Protein AF-A0A949BAJ9-F1 (afdb_monomer_lite)

pLDDT: mean 77.71, std 15.81, range [36.16, 96.88]

Radius of gyration: 22.2 Å; chains: 1; bounding box: 59×41×67 Å

Secondary structure (DSSP, 8-state):
-HHHHHHHHHHHHHHHHHHHHHHHHHHHHHHHHHHHHHHHHHHHHHHHHHHHTT-EEEE-TTS-EEEEE------SSS-----EEEEEEEETTEEEEEETTTTEEEEES-SSSEEEEEEEEE-TTS--PEEEEEEEEETTEEEEEEEEE-PPPS---

Structure (mmCIF, N/CA/C/O backbone):
data_AF-A0A949BAJ9-F1
#
_entry.id   AF-A0A949BAJ9-F1
#
loop_
_atom_site.group_PDB
_atom_site.id
_atom_site.type_symbol
_atom_site.label_atom_id
_atom_site.label_alt_id
_atom_site.label_comp_id
_atom_site.label_asym_id
_atom_site.label_entity_id
_atom_site.label_seq_id
_atom_site.pdbx_PDB_ins_code
_atom_site.Cartn_x
_atom_site.Cartn_y
_atom_site.Cartn_z
_atom_site.occupancy
_atom_site.B_iso_or_equiv
_atom_site.auth_seq_id
_atom_site.auth_comp_id
_atom_site.auth_asym_id
_atom_site.auth_atom_id
_atom_site.pdbx_PDB_model_num
ATOM 1 N N . SER A 1 1 ? -29.845 4.192 49.035 1.00 62.41 1 SER A N 1
ATOM 2 C CA . SER A 1 1 ? -28.376 4.010 49.034 1.00 62.41 1 SER A CA 1
ATOM 3 C C . SER A 1 1 ? -27.915 2.995 47.987 1.00 62.41 1 SER A C 1
ATOM 5 O O . SER A 1 1 ? -27.027 3.336 47.223 1.00 62.41 1 SER A O 1
ATOM 7 N N . VAL A 1 2 ? -28.531 1.809 47.868 1.00 76.94 2 VAL A N 1
ATOM 8 C CA . VAL A 1 2 ? -28.124 0.767 46.890 1.00 76.94 2 VAL A CA 1
ATOM 9 C C . VAL A 1 2 ? -28.299 1.191 45.422 1.00 76.94 2 VAL A C 1
ATOM 11 O O . VAL A 1 2 ? -27.375 1.038 44.637 1.00 76.94 2 VAL A O 1
ATOM 14 N N . LEU A 1 3 ? -29.431 1.810 45.064 1.00 76.56 3 LEU A N 1
ATOM 15 C CA . LEU A 1 3 ? -29.709 2.248 43.685 1.00 76.56 3 LEU A CA 1
ATOM 16 C C . LEU A 1 3 ? -28.669 3.252 43.151 1.00 76.56 3 LEU A C 1
ATOM 18 O O . LEU A 1 3 ? -28.207 3.132 42.022 1.00 76.56 3 LEU A O 1
ATOM 22 N N . LEU A 1 4 ? -28.271 4.219 43.982 1.00 76.06 4 LEU A N 1
ATOM 23 C CA . LEU A 1 4 ? -27.263 5.219 43.623 1.00 76.06 4 LEU A CA 1
ATOM 24 C C . LEU A 1 4 ? -25.892 4.568 43.392 1.00 76.06 4 LEU A C 1
ATOM 26 O O . LEU A 1 4 ? -25.211 4.903 42.429 1.00 76.06 4 LEU A O 1
ATOM 30 N N . LEU A 1 5 ? -25.519 3.600 44.233 1.00 79.81 5 LEU A N 1
ATOM 31 C CA . LEU A 1 5 ? -24.270 2.853 44.088 1.00 79.81 5 LEU A CA 1
ATOM 32 C C . LEU A 1 5 ? -24.259 2.015 42.799 1.00 79.81 5 LEU A C 1
ATOM 34 O O . LEU A 1 5 ? -23.249 1.986 42.103 1.00 79.81 5 LEU A O 1
ATOM 38 N N . SER A 1 6 ? -25.387 1.394 42.441 1.00 77.19 6 SER A N 1
ATOM 39 C CA . SER A 1 6 ? -25.537 0.654 41.182 1.00 77.19 6 SER A CA 1
ATOM 40 C C . SER A 1 6 ? -25.422 1.555 39.949 1.00 77.19 6 SER A C 1
ATOM 42 O O . SER A 1 6 ? -24.787 1.165 38.973 1.00 77.19 6 SER A O 1
ATOM 44 N N . ILE A 1 7 ? -25.983 2.769 39.994 1.00 81.19 7 ILE A N 1
ATOM 45 C CA . ILE A 1 7 ? -25.874 3.750 38.900 1.00 81.19 7 ILE A CA 1
ATOM 46 C C . ILE A 1 7 ? -24.429 4.235 38.746 1.00 81.19 7 ILE A C 1
ATOM 48 O O . ILE A 1 7 ? -23.919 4.297 37.630 1.00 81.19 7 ILE A O 1
ATOM 52 N N . ILE A 1 8 ? -23.751 4.537 39.858 1.00 80.56 8 ILE A N 1
ATOM 53 C CA . ILE A 1 8 ? -22.341 4.946 39.846 1.00 80.56 8 ILE A CA 1
ATOM 54 C C . ILE A 1 8 ? -21.468 3.819 39.287 1.00 80.56 8 ILE A C 1
ATOM 56 O O . ILE A 1 8 ? -20.629 4.069 38.426 1.00 80.56 8 ILE A O 1
ATOM 60 N N . PHE A 1 9 ? -21.692 2.579 39.724 1.00 83.81 9 PHE A N 1
ATOM 61 C CA . PHE A 1 9 ? -20.957 1.424 39.216 1.00 83.81 9 PHE A CA 1
ATOM 62 C C . PHE A 1 9 ? -21.150 1.255 37.705 1.00 83.81 9 PHE A C 1
ATOM 64 O O . PHE A 1 9 ? -20.170 1.147 36.973 1.00 83.81 9 PHE A O 1
ATOM 71 N N . LEU A 1 10 ? -22.394 1.332 37.221 1.00 82.56 10 LEU A N 1
ATOM 72 C CA . LEU A 1 10 ? -22.692 1.239 35.794 1.00 82.56 10 LEU A CA 1
ATOM 73 C C . LEU A 1 10 ? -22.021 2.361 34.987 1.00 82.56 10 LEU A C 1
ATOM 75 O O . LEU A 1 10 ? -21.456 2.095 33.928 1.00 82.56 10 LEU A O 1
ATOM 79 N N . ALA A 1 11 ? -22.040 3.597 35.493 1.00 74.50 11 ALA A N 1
ATOM 80 C CA . ALA A 1 11 ? -21.407 4.740 34.839 1.00 74.50 11 ALA A CA 1
ATOM 81 C C . ALA A 1 11 ? -19.879 4.587 34.751 1.00 74.50 11 ALA A C 1
ATOM 83 O O . ALA A 1 11 ? -19.296 4.824 33.693 1.00 74.50 11 ALA A O 1
ATOM 84 N N . VAL A 1 12 ? -19.227 4.137 35.829 1.00 82.19 12 VAL A N 1
ATOM 85 C CA . VAL A 1 12 ? -17.775 3.899 35.853 1.00 82.19 12 VAL A CA 1
ATOM 86 C C . VAL A 1 12 ? -17.393 2.743 34.925 1.00 82.19 12 VAL A C 1
ATOM 88 O O . VAL A 1 12 ? -16.424 2.858 34.177 1.00 82.19 12 VAL A O 1
ATOM 91 N N . SER A 1 13 ? -18.168 1.655 34.907 1.00 76.44 13 SER A N 1
ATOM 92 C CA . SER A 1 13 ? -17.937 0.535 33.988 1.00 76.44 13 SER A CA 1
ATOM 93 C C . SER A 1 13 ? -18.122 0.938 32.523 1.00 76.44 13 SER A C 1
ATOM 95 O O . SER A 1 13 ? -17.299 0.573 31.685 1.00 76.44 13 SER A O 1
ATOM 97 N N . ALA A 1 14 ? -19.156 1.723 32.207 1.00 77.38 14 ALA A N 1
ATOM 98 C CA . ALA A 1 14 ? -19.384 2.227 30.854 1.00 77.38 14 ALA A CA 1
ATOM 99 C C . ALA A 1 14 ? -18.241 3.143 30.392 1.00 77.38 14 ALA A C 1
ATOM 101 O O . ALA A 1 14 ? -17.748 2.991 29.273 1.00 77.38 14 ALA A O 1
ATOM 102 N N . LEU A 1 15 ? -17.772 4.038 31.269 1.00 75.12 15 LEU A N 1
ATOM 103 C CA . LEU A 1 15 ? -16.635 4.907 30.980 1.00 75.12 15 LEU A CA 1
ATOM 104 C C . LEU A 1 15 ? -15.356 4.095 30.750 1.00 75.12 15 LEU A C 1
ATOM 106 O O . LEU A 1 15 ? -14.659 4.333 29.773 1.00 75.12 15 LEU A O 1
ATOM 110 N N . TYR A 1 16 ? -15.078 3.097 31.592 1.00 78.50 16 TYR A N 1
ATOM 111 C CA . TYR A 1 16 ? -13.908 2.230 31.443 1.00 78.50 16 TYR A CA 1
ATOM 112 C C . TYR A 1 16 ? -13.892 1.488 30.099 1.00 78.50 16 TYR A C 1
ATOM 114 O O . TYR A 1 16 ? -12.891 1.522 29.383 1.00 78.50 16 TYR A O 1
ATOM 122 N N . VAL A 1 17 ? -15.013 0.865 29.721 1.00 79.94 17 VAL A N 1
ATOM 123 C CA . VAL A 1 17 ? -15.141 0.159 28.436 1.00 79.94 17 VAL A CA 1
ATOM 124 C C . VAL A 1 17 ? -15.012 1.130 27.263 1.00 79.94 17 VAL A C 1
ATOM 126 O O . VAL A 1 17 ? -14.345 0.813 26.279 1.00 79.94 17 VAL A O 1
ATOM 129 N N . SER A 1 18 ? -15.612 2.319 27.359 1.00 68.31 18 SER A N 1
ATOM 130 C CA . SER A 1 18 ? -15.496 3.348 26.322 1.00 68.31 18 SER A CA 1
ATOM 131 C C . SER A 1 18 ? -14.055 3.829 26.157 1.00 68.31 18 SER A C 1
ATOM 133 O O . SER A 1 18 ? -13.583 3.948 25.029 1.00 68.31 18 SER A O 1
ATOM 135 N N . SER A 1 19 ? -13.338 4.059 27.258 1.00 65.56 19 SER A N 1
ATOM 136 C CA . SER A 1 19 ? -11.932 4.460 27.228 1.00 65.56 19 SER A CA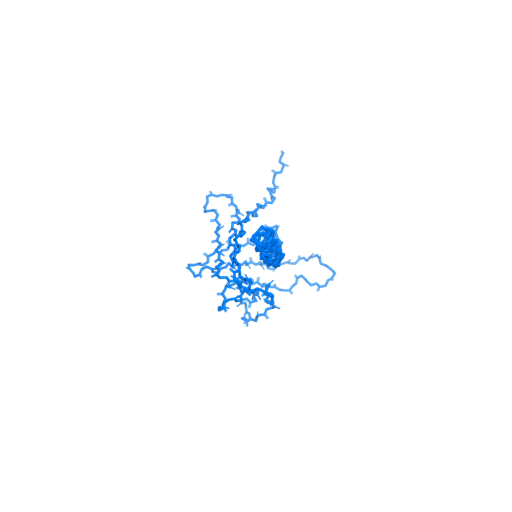 1
ATOM 137 C C . SER A 1 19 ? -11.062 3.382 26.595 1.00 65.56 19 SER A C 1
ATOM 139 O O . SER A 1 19 ? -10.248 3.695 25.736 1.00 65.56 19 SER A O 1
ATOM 141 N N . GLN A 1 20 ? -11.260 2.107 26.948 1.00 75.69 20 GLN A N 1
ATOM 142 C CA . GLN A 1 20 ? -10.528 1.018 26.298 1.00 75.69 20 GLN A CA 1
ATOM 143 C C . GLN A 1 20 ? -10.788 0.970 24.794 1.00 75.69 20 GLN A C 1
ATOM 145 O O . GLN A 1 20 ? -9.839 0.906 24.020 1.00 75.69 20 GLN A O 1
ATOM 150 N N . LYS A 1 21 ? -12.055 1.046 24.366 1.00 73.00 21 LYS A N 1
ATOM 151 C CA . LYS A 1 21 ? -12.405 1.078 22.938 1.00 73.00 21 LYS A CA 1
ATOM 152 C C . LYS A 1 21 ? -11.733 2.244 22.216 1.00 73.00 21 LYS A C 1
ATOM 154 O O . LYS A 1 21 ? -11.215 2.051 21.124 1.00 73.00 21 LYS A O 1
ATOM 159 N N . PHE A 1 22 ? -11.697 3.419 22.843 1.00 77.31 22 PHE A N 1
ATOM 160 C CA . PHE A 1 22 ? -11.000 4.584 22.306 1.00 77.31 22 PHE A CA 1
ATOM 161 C C . PHE A 1 22 ? -9.488 4.344 22.170 1.00 77.31 22 PHE A C 1
ATOM 163 O O . PHE A 1 22 ? -8.929 4.605 21.110 1.00 77.31 22 PHE A O 1
ATOM 170 N N . TYR A 1 23 ? -8.832 3.796 23.200 1.00 78.62 23 TYR A N 1
ATOM 171 C CA . TYR A 1 23 ? -7.402 3.477 23.142 1.00 78.62 23 TYR A CA 1
ATOM 172 C C . TYR A 1 23 ? -7.077 2.427 22.078 1.00 78.62 23 TYR A C 1
ATOM 174 O O . TYR A 1 23 ? -6.110 2.602 21.343 1.00 78.62 23 TYR A O 1
ATOM 182 N N . TYR A 1 24 ? -7.878 1.363 21.965 1.00 77.75 24 TYR A N 1
ATOM 183 C CA . TYR A 1 24 ? -7.686 0.343 20.933 1.00 77.75 24 TYR A CA 1
ATOM 184 C C . TYR A 1 24 ? -7.855 0.914 19.530 1.00 77.75 24 TYR A C 1
ATOM 186 O O . TYR A 1 24 ? -7.041 0.624 18.659 1.00 77.75 24 TYR A O 1
ATOM 194 N N . LYS A 1 25 ? -8.866 1.764 19.329 1.00 85.00 25 LYS A N 1
ATOM 195 C CA . LYS A 1 25 ? -9.065 2.464 18.065 1.00 85.00 25 LYS A CA 1
ATOM 196 C C . LYS A 1 25 ? -7.849 3.321 17.701 1.00 85.00 25 LYS A C 1
ATOM 198 O O . LYS A 1 25 ? -7.264 3.118 16.645 1.00 85.00 25 LYS A O 1
ATOM 203 N N . ALA A 1 26 ? -7.425 4.207 18.602 1.00 83.62 26 ALA A N 1
ATOM 204 C CA . ALA A 1 26 ? -6.290 5.097 18.358 1.00 83.62 26 ALA A CA 1
ATOM 205 C C . ALA A 1 26 ? -4.979 4.325 18.116 1.00 83.62 26 ALA A C 1
ATOM 207 O O . ALA A 1 26 ? -4.178 4.707 17.267 1.00 83.62 26 ALA A O 1
ATOM 208 N N . ALA A 1 27 ? -4.761 3.220 18.836 1.00 88.69 27 ALA A N 1
ATOM 209 C CA . ALA A 1 27 ? -3.599 2.361 18.629 1.00 88.69 27 ALA A CA 1
ATOM 210 C C . ALA A 1 27 ? -3.627 1.670 17.256 1.00 88.69 27 ALA A C 1
ATOM 212 O O . ALA A 1 27 ? -2.611 1.655 16.565 1.00 88.69 27 ALA A O 1
ATOM 213 N N . ASN A 1 28 ? -4.779 1.137 16.838 1.00 92.25 28 ASN A N 1
ATOM 214 C CA . ASN A 1 28 ? -4.930 0.508 15.526 1.00 92.25 28 ASN A CA 1
ATOM 215 C C . ASN A 1 28 ? -4.753 1.523 14.390 1.00 92.25 28 ASN A C 1
ATOM 217 O O . ASN A 1 28 ? -4.007 1.252 13.455 1.00 92.25 28 ASN A O 1
ATOM 221 N N . GLU A 1 29 ? -5.364 2.707 14.493 1.00 90.94 29 GLU A N 1
ATOM 222 C CA . GLU A 1 29 ? -5.170 3.800 13.530 1.00 90.94 29 GLU A CA 1
ATOM 223 C C . GLU A 1 29 ? -3.699 4.230 13.451 1.00 90.94 29 GLU A C 1
ATOM 225 O O . GLU A 1 29 ? -3.201 4.486 12.359 1.00 90.94 29 GLU A O 1
ATOM 230 N N . SER A 1 30 ? -2.973 4.241 14.576 1.00 91.06 30 SER A N 1
ATOM 231 C CA . SER A 1 30 ? -1.533 4.529 14.588 1.00 91.06 30 SER A CA 1
ATOM 232 C C . SER A 1 30 ? -0.713 3.473 13.843 1.00 91.06 30 SER A C 1
ATOM 234 O O . SER A 1 30 ? 0.220 3.840 13.136 1.00 91.06 30 SER A O 1
ATOM 236 N N . ILE A 1 31 ? -1.046 2.184 13.983 1.00 93.88 31 ILE A N 1
ATOM 237 C CA . ILE A 1 31 ? -0.378 1.096 13.244 1.00 93.88 31 ILE A CA 1
ATOM 238 C C . ILE A 1 31 ? -0.627 1.257 11.741 1.00 93.88 31 ILE A C 1
ATOM 240 O O . ILE A 1 31 ? 0.308 1.146 10.951 1.00 93.88 31 ILE A O 1
ATOM 244 N N . ILE A 1 32 ? -1.872 1.554 11.349 1.00 95.38 32 ILE A N 1
ATOM 245 C CA . ILE A 1 32 ? -2.216 1.791 9.942 1.00 95.38 32 ILE A CA 1
ATOM 246 C C . ILE A 1 32 ? -1.450 3.004 9.407 1.00 95.38 32 ILE A C 1
ATOM 248 O O . ILE A 1 32 ? -0.835 2.917 8.348 1.00 95.38 32 ILE A O 1
ATOM 252 N N . ALA A 1 33 ? -1.432 4.112 10.150 1.00 91.00 33 ALA A N 1
ATOM 253 C CA . ALA A 1 33 ? -0.735 5.326 9.747 1.00 91.00 33 ALA A CA 1
ATOM 254 C C . ALA A 1 33 ? 0.770 5.100 9.548 1.00 91.00 33 ALA A C 1
ATOM 256 O O . ALA A 1 33 ? 1.326 5.608 8.579 1.00 91.00 33 ALA A O 1
ATOM 257 N N . GLU A 1 34 ? 1.423 4.342 10.432 1.00 92.12 34 GLU A N 1
ATOM 258 C CA . GLU A 1 34 ? 2.855 4.042 10.337 1.00 92.12 34 GLU A CA 1
ATOM 259 C C . GLU A 1 34 ? 3.184 3.215 9.083 1.00 92.12 34 GLU A C 1
ATOM 261 O O . GLU A 1 34 ? 4.058 3.599 8.307 1.00 92.12 34 GLU A O 1
ATOM 266 N N . GLU A 1 35 ? 2.445 2.130 8.835 1.00 94.62 35 GLU A N 1
ATOM 267 C CA . GLU A 1 35 ? 2.686 1.240 7.689 1.00 94.62 35 GLU A CA 1
ATOM 268 C C . GLU A 1 35 ? 2.361 1.926 6.351 1.00 94.62 35 GLU A C 1
ATOM 270 O O . GLU A 1 35 ? 3.137 1.831 5.400 1.00 94.62 35 GLU A O 1
ATOM 275 N N . LEU A 1 36 ? 1.256 2.679 6.275 1.00 94.62 36 LEU A N 1
ATOM 276 C CA . LEU A 1 36 ? 0.918 3.446 5.072 1.00 94.62 36 LEU A CA 1
ATOM 277 C C . LEU A 1 36 ? 1.915 4.586 4.821 1.00 94.62 36 LEU A C 1
ATOM 279 O O . LEU A 1 36 ? 2.280 4.838 3.673 1.00 94.62 36 LEU A O 1
ATOM 283 N N . SER A 1 37 ? 2.389 5.262 5.875 1.00 88.81 37 SER A N 1
ATOM 284 C CA . SER A 1 37 ? 3.402 6.319 5.739 1.00 88.81 37 SER A CA 1
ATOM 285 C C . SER A 1 37 ? 4.727 5.761 5.231 1.00 88.81 37 SER A C 1
ATOM 287 O O . SER A 1 37 ? 5.341 6.374 4.361 1.00 88.81 37 SER A O 1
ATOM 289 N N . TYR A 1 38 ? 5.139 4.585 5.717 1.00 88.56 38 TYR A N 1
ATOM 290 C CA . TYR A 1 38 ? 6.316 3.888 5.202 1.00 88.56 38 TYR A CA 1
ATOM 291 C C . TYR A 1 38 ? 6.179 3.583 3.702 1.00 88.56 38 TYR A C 1
ATOM 293 O O . TYR A 1 38 ? 7.073 3.920 2.926 1.00 88.56 38 TYR A O 1
ATOM 301 N N . ALA A 1 39 ? 5.041 3.027 3.269 1.00 89.69 39 ALA A N 1
ATOM 302 C CA . ALA A 1 39 ? 4.797 2.736 1.857 1.00 89.69 39 ALA A CA 1
ATOM 303 C C . ALA A 1 39 ? 4.820 4.002 0.980 1.00 89.69 39 ALA A C 1
ATOM 305 O O . ALA A 1 39 ? 5.461 4.019 -0.072 1.00 89.69 39 ALA A O 1
ATOM 306 N N . ILE A 1 40 ? 4.178 5.087 1.427 1.00 89.31 40 ILE A N 1
ATOM 307 C CA . ILE A 1 40 ? 4.197 6.388 0.737 1.00 89.31 40 ILE A CA 1
ATOM 308 C C . ILE A 1 40 ? 5.623 6.941 0.645 1.00 89.31 40 ILE A C 1
ATOM 310 O O . ILE A 1 40 ? 6.037 7.424 -0.412 1.00 89.31 40 ILE A O 1
ATOM 314 N N . GLU A 1 41 ? 6.396 6.880 1.729 1.00 83.94 41 GLU A N 1
ATOM 315 C CA . GLU A 1 41 ? 7.785 7.338 1.741 1.00 83.94 41 GLU A CA 1
ATOM 316 C C . GLU A 1 41 ? 8.645 6.513 0.775 1.00 83.94 41 GLU A C 1
ATOM 318 O O . GLU A 1 41 ? 9.439 7.075 0.018 1.00 83.94 41 GLU A O 1
ATOM 323 N N . HIS A 1 42 ? 8.448 5.196 0.744 1.00 84.94 42 HIS A N 1
ATOM 324 C CA . HIS A 1 42 ? 9.145 4.303 -0.172 1.00 84.94 42 HIS A CA 1
ATOM 325 C C . HIS A 1 42 ? 8.837 4.641 -1.640 1.00 84.94 42 HIS A C 1
ATOM 327 O O . HIS A 1 42 ? 9.755 4.875 -2.431 1.00 84.94 42 HIS A O 1
ATOM 333 N N . ILE A 1 43 ? 7.553 4.740 -2.002 1.00 85.75 43 ILE A N 1
ATOM 334 C CA . ILE A 1 43 ? 7.121 5.082 -3.366 1.00 85.75 43 ILE A CA 1
ATOM 335 C C . ILE A 1 43 ? 7.638 6.468 -3.754 1.00 85.75 43 ILE A C 1
ATOM 337 O O . ILE A 1 43 ? 8.267 6.627 -4.798 1.00 85.75 43 ILE A O 1
ATOM 341 N N . SER A 1 44 ? 7.427 7.478 -2.906 1.00 78.31 44 SER A N 1
ATOM 342 C CA . SER A 1 44 ? 7.827 8.856 -3.206 1.00 78.31 44 SER A CA 1
ATOM 343 C C . SER A 1 44 ? 9.334 8.997 -3.414 1.00 78.31 44 SER A C 1
ATOM 345 O O . SER A 1 44 ? 9.747 9.682 -4.348 1.00 78.31 44 SER A O 1
ATOM 347 N N . LYS A 1 45 ? 10.173 8.319 -2.619 1.00 75.94 45 LYS A N 1
ATOM 348 C CA . LYS A 1 45 ? 11.630 8.299 -2.827 1.00 75.94 45 LYS A CA 1
ATOM 349 C C . LYS A 1 45 ? 12.010 7.672 -4.165 1.00 75.94 45 LYS A C 1
ATOM 351 O O . LYS A 1 45 ? 12.829 8.246 -4.882 1.00 75.94 45 LYS A O 1
ATOM 356 N N . THR A 1 46 ? 11.409 6.541 -4.522 1.00 76.88 46 THR A N 1
ATOM 357 C CA . THR A 1 46 ? 11.680 5.844 -5.791 1.00 76.88 46 THR A CA 1
ATOM 358 C C . THR A 1 46 ? 11.242 6.667 -6.997 1.00 76.88 46 THR A C 1
ATOM 360 O O . THR A 1 46 ? 11.971 6.774 -7.983 1.00 76.88 46 THR A O 1
ATOM 363 N N . VAL A 1 47 ? 10.087 7.317 -6.891 1.00 76.25 47 VAL A N 1
ATOM 364 C CA . VAL A 1 47 ? 9.554 8.217 -7.914 1.00 76.25 47 VAL A CA 1
ATOM 365 C C . VAL A 1 47 ? 10.461 9.431 -8.061 1.00 76.25 47 VAL A C 1
ATOM 367 O O . VAL A 1 47 ? 10.953 9.687 -9.153 1.00 76.25 47 VAL A O 1
ATOM 370 N N . MET A 1 48 ? 10.790 10.127 -6.968 1.00 71.12 48 MET A N 1
ATOM 371 C CA . MET A 1 48 ? 11.721 11.261 -7.005 1.00 71.12 48 MET A CA 1
ATOM 372 C C . MET A 1 48 ? 13.090 10.872 -7.581 1.00 71.12 48 MET A C 1
ATOM 374 O O . MET A 1 48 ? 13.672 11.663 -8.326 1.00 71.12 48 MET A O 1
ATOM 378 N N . ARG A 1 49 ? 13.587 9.659 -7.283 1.00 69.69 49 ARG A N 1
ATOM 379 C CA . ARG A 1 49 ? 14.797 9.094 -7.899 1.00 69.69 49 ARG A CA 1
ATOM 380 C C . ARG A 1 49 ? 14.643 9.011 -9.413 1.00 69.69 49 ARG A C 1
ATOM 382 O O . ARG A 1 49 ? 15.457 9.598 -10.117 1.00 69.69 49 ARG A O 1
ATOM 389 N N . GLY A 1 50 ? 13.605 8.330 -9.897 1.00 66.19 50 GLY A N 1
ATOM 390 C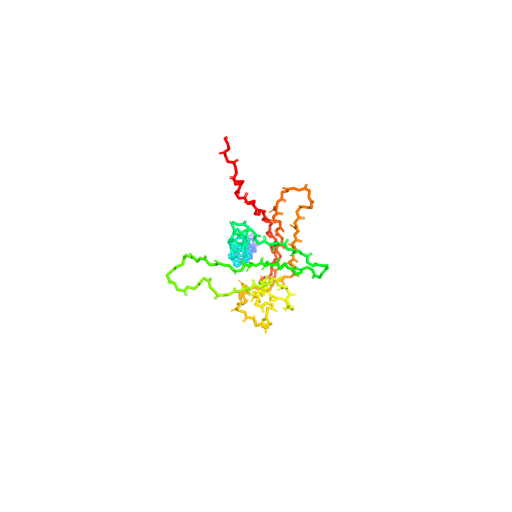 CA . GLY A 1 50 ? 13.369 8.181 -11.331 1.00 66.19 50 GLY A CA 1
ATOM 391 C C . GLY A 1 50 ? 13.247 9.537 -12.027 1.00 66.19 50 GLY A C 1
ATOM 392 O O . GLY A 1 50 ? 13.906 9.811 -13.024 1.00 66.19 50 GLY A O 1
ATOM 393 N N . MET A 1 51 ? 12.463 10.446 -11.465 1.00 66.75 51 MET A N 1
ATOM 394 C CA . MET A 1 51 ? 12.245 11.762 -12.061 1.00 66.75 51 MET A CA 1
ATOM 395 C C . MET A 1 51 ? 13.517 12.606 -12.133 1.00 66.75 51 MET A C 1
ATOM 397 O O . MET A 1 51 ? 13.729 13.311 -13.118 1.00 66.75 51 MET A O 1
ATOM 401 N N . GLY A 1 52 ? 14.379 12.528 -11.114 1.00 61.25 52 GLY A N 1
ATOM 402 C CA . GLY A 1 52 ? 15.680 13.197 -11.113 1.00 61.25 52 GLY A CA 1
ATOM 403 C C . GLY A 1 52 ? 16.628 12.687 -12.203 1.00 61.25 52 GLY A C 1
ATOM 404 O O . GLY A 1 52 ? 17.497 13.434 -12.644 1.00 61.25 52 GLY A O 1
ATOM 405 N N . THR A 1 53 ? 16.443 11.449 -12.667 1.00 59.28 53 THR A N 1
ATOM 406 C CA . THR A 1 53 ? 17.229 10.826 -13.744 1.00 59.28 53 THR A CA 1
ATOM 407 C C . THR A 1 53 ? 16.536 10.870 -15.109 1.00 59.28 53 THR A C 1
ATOM 409 O O . THR A 1 53 ? 17.077 10.338 -16.073 1.00 59.28 53 THR A O 1
ATOM 412 N N . GLY A 1 54 ? 15.359 11.498 -15.218 1.00 61.16 54 GLY A N 1
ATOM 413 C CA . GLY A 1 54 ? 14.586 11.556 -16.465 1.00 61.16 54 GLY A CA 1
ATOM 414 C C . GLY A 1 54 ? 13.777 10.292 -16.781 1.00 61.16 54 GLY A C 1
ATOM 415 O O . GLY A 1 54 ? 13.409 10.091 -17.935 1.00 61.16 54 GLY A O 1
ATOM 416 N N . ALA A 1 55 ? 13.506 9.451 -15.778 1.00 68.94 55 ALA A N 1
ATOM 417 C CA . ALA A 1 55 ? 12.609 8.302 -15.881 1.00 68.94 55 ALA A CA 1
ATOM 418 C C . ALA A 1 55 ? 11.183 8.735 -16.239 1.00 68.94 55 ALA A C 1
ATOM 420 O O . ALA A 1 55 ? 10.715 9.791 -15.795 1.00 68.94 55 ALA A O 1
ATOM 421 N N . SER A 1 56 ? 10.465 7.879 -16.963 1.00 72.56 56 SER A N 1
ATOM 422 C CA . SER A 1 56 ? 9.016 8.014 -17.109 1.00 72.56 56 SER A CA 1
ATOM 423 C C . SER A 1 56 ? 8.297 7.369 -15.931 1.00 72.56 56 SER A C 1
ATOM 425 O O . SER A 1 56 ? 8.636 6.267 -15.504 1.00 72.56 56 SER A O 1
ATOM 427 N N . VAL A 1 57 ? 7.283 8.067 -15.427 1.00 77.25 57 VAL A N 1
ATOM 428 C CA . VAL A 1 57 ? 6.342 7.567 -14.425 1.00 77.25 57 VAL A CA 1
ATOM 429 C C . VAL A 1 57 ? 5.002 7.417 -15.125 1.00 77.25 57 VAL A C 1
ATOM 431 O O . VAL A 1 57 ? 4.492 8.398 -15.669 1.00 77.25 57 VAL A O 1
ATOM 434 N N . ASP A 1 58 ? 4.450 6.211 -15.117 1.00 81.00 58 ASP A N 1
ATOM 435 C CA . ASP A 1 58 ? 3.164 5.901 -15.735 1.00 81.00 58 ASP A CA 1
ATOM 436 C C . ASP A 1 58 ? 2.236 5.218 -14.732 1.00 81.00 58 ASP A C 1
ATOM 438 O O . ASP A 1 58 ? 2.679 4.530 -13.813 1.00 81.00 58 ASP A O 1
ATOM 442 N N . VAL A 1 59 ? 0.935 5.423 -14.904 1.00 81.94 59 VAL A N 1
ATOM 443 C CA . VAL A 1 59 ? -0.083 4.720 -14.127 1.00 81.94 59 VAL A CA 1
ATOM 444 C C . VAL A 1 59 ? -0.985 3.989 -15.102 1.00 81.94 59 VAL A C 1
ATOM 446 O O . VAL A 1 59 ? -1.746 4.602 -15.852 1.00 81.94 59 VAL A O 1
ATOM 449 N N . SER A 1 60 ? -0.918 2.662 -15.075 1.00 82.25 60 SER A N 1
ATOM 450 C CA . SER A 1 60 ? -1.739 1.834 -15.948 1.00 82.25 60 SER A CA 1
ATOM 451 C C . SER A 1 60 ? -3.220 1.914 -15.564 1.00 82.25 60 SER A C 1
ATOM 453 O O . SER A 1 60 ? -3.590 2.189 -14.420 1.00 82.25 60 SER A O 1
ATOM 455 N N . ALA A 1 61 ? -4.100 1.568 -16.507 1.00 69.44 61 ALA A N 1
ATOM 456 C CA . ALA A 1 61 ? -5.545 1.497 -16.265 1.00 69.44 61 ALA A CA 1
ATOM 457 C C . ALA A 1 61 ? -5.945 0.493 -15.158 1.00 69.44 61 ALA A C 1
ATOM 459 O O . ALA A 1 61 ? -7.072 0.545 -14.671 1.00 69.44 61 ALA A O 1
ATOM 460 N N . GLY A 1 62 ? -5.037 -0.411 -14.763 1.00 70.25 62 GLY A N 1
ATOM 461 C CA . GLY A 1 62 ? -5.216 -1.348 -13.652 1.00 70.25 62 GLY A CA 1
ATOM 462 C C . GLY A 1 62 ? -4.834 -0.786 -12.279 1.00 70.25 62 GLY A C 1
ATOM 463 O O . GLY A 1 62 ? -4.907 -1.522 -11.302 1.00 70.25 62 GLY A O 1
ATOM 464 N N . GLY A 1 63 ? -4.416 0.482 -12.192 1.00 80.25 63 GLY A N 1
ATOM 465 C CA . GLY A 1 63 ? -3.962 1.090 -10.940 1.00 80.25 63 GLY A CA 1
ATOM 466 C C . GLY A 1 63 ? -2.557 0.652 -10.522 1.00 80.25 63 GLY A C 1
ATOM 467 O O . GLY A 1 63 ? -2.211 0.778 -9.353 1.00 80.25 63 GLY A O 1
ATOM 468 N N . VAL A 1 64 ? -1.753 0.138 -11.457 1.00 86.81 64 VAL A N 1
ATOM 469 C CA . VAL A 1 64 ? -0.328 -0.147 -11.230 1.00 86.81 64 VAL A CA 1
ATOM 470 C C . VAL A 1 64 ? 0.471 1.105 -11.559 1.00 86.81 64 VAL A C 1
ATOM 472 O O . VAL A 1 64 ? 0.309 1.663 -12.646 1.00 86.81 64 VAL A O 1
ATOM 475 N N . LEU A 1 65 ? 1.315 1.539 -10.626 1.00 86.81 65 LEU A N 1
ATOM 476 C CA . LEU A 1 65 ? 2.282 2.612 -10.842 1.00 86.81 65 LEU A CA 1
ATOM 477 C C . LEU A 1 65 ? 3.589 2.003 -11.344 1.00 86.81 65 LEU A C 1
ATOM 479 O O . LEU A 1 65 ? 4.236 1.280 -10.591 1.00 86.81 65 LEU A O 1
ATOM 483 N N . SER A 1 66 ? 3.991 2.343 -12.564 1.00 85.38 66 SER A N 1
ATOM 484 C CA . SER A 1 66 ? 5.229 1.878 -13.190 1.00 85.38 66 SER A CA 1
ATOM 485 C C . SER A 1 66 ? 6.232 3.032 -13.287 1.00 85.38 66 SER A C 1
ATOM 487 O O . SER A 1 66 ? 5.887 4.155 -13.661 1.00 85.38 66 SER A O 1
ATOM 489 N N . ILE A 1 67 ? 7.492 2.773 -12.943 1.00 78.81 67 ILE A N 1
ATOM 490 C CA . ILE A 1 67 ? 8.585 3.751 -12.987 1.00 78.81 67 ILE A CA 1
ATOM 491 C C . ILE A 1 67 ? 9.715 3.152 -13.818 1.00 78.81 67 ILE A C 1
ATOM 493 O O . ILE A 1 67 ? 10.389 2.232 -13.365 1.00 78.81 67 ILE A O 1
ATOM 497 N N . ASP A 1 68 ? 9.924 3.688 -15.019 1.00 74.81 68 ASP A N 1
ATOM 498 C CA . ASP A 1 68 ? 10.942 3.219 -15.965 1.00 74.81 68 ASP A CA 1
ATOM 499 C C . ASP A 1 68 ? 12.214 4.062 -15.852 1.00 74.81 68 ASP A C 1
ATOM 501 O O . ASP A 1 68 ? 12.302 5.176 -16.382 1.00 74.81 68 ASP A O 1
ATOM 505 N N . ILE A 1 69 ? 13.205 3.526 -15.140 1.00 68.75 69 ILE A N 1
ATOM 506 C CA . ILE A 1 69 ? 14.498 4.172 -14.930 1.00 68.75 69 ILE A CA 1
ATOM 507 C C . ILE A 1 69 ? 15.495 3.652 -15.980 1.00 68.75 69 ILE A C 1
ATOM 509 O O . ILE A 1 69 ? 16.184 2.656 -15.769 1.00 68.75 69 ILE A O 1
ATOM 513 N N . ASN A 1 70 ? 15.612 4.349 -17.117 1.00 59.50 70 ASN A N 1
ATOM 514 C CA . ASN A 1 70 ? 16.582 4.004 -18.164 1.00 59.50 70 ASN A CA 1
ATOM 515 C C . ASN A 1 70 ? 18.036 4.263 -17.710 1.00 59.50 70 ASN A C 1
ATOM 517 O O . ASN A 1 70 ? 18.409 5.378 -17.338 1.00 59.50 70 ASN A O 1
ATOM 521 N N . ASN A 1 71 ? 18.870 3.224 -17.753 1.00 58.62 71 ASN A N 1
ATOM 522 C CA . ASN A 1 71 ? 20.205 3.192 -17.162 1.00 58.62 71 ASN A CA 1
ATOM 523 C C . ASN A 1 71 ? 21.305 3.596 -18.159 1.00 58.62 71 ASN A C 1
ATOM 525 O O . ASN A 1 71 ? 21.536 2.916 -19.154 1.00 58.62 71 ASN A O 1
ATOM 529 N N . ASN A 1 72 ? 22.047 4.659 -17.847 1.00 38.19 72 ASN A N 1
ATOM 530 C CA . ASN A 1 72 ? 23.416 4.869 -18.343 1.00 38.19 72 ASN A CA 1
ATOM 531 C C . ASN A 1 72 ? 24.362 5.390 -17.221 1.00 38.19 72 ASN A C 1
ATOM 533 O O . ASN A 1 72 ? 25.322 6.085 -17.529 1.00 38.19 72 ASN A O 1
ATOM 537 N N . ALA A 1 73 ? 24.069 5.025 -15.953 1.00 43.69 73 ALA A N 1
ATOM 538 C CA . ALA A 1 73 ? 24.867 5.021 -14.695 1.00 43.69 73 ALA A CA 1
ATOM 539 C C . ALA A 1 73 ? 25.722 6.271 -14.284 1.00 43.69 73 ALA A C 1
ATOM 541 O O . ALA A 1 73 ? 26.120 7.077 -15.111 1.00 43.69 73 ALA A O 1
ATOM 542 N N . SER A 1 74 ? 26.115 6.527 -13.017 1.00 40.62 74 SER A N 1
ATOM 543 C CA . SER A 1 74 ? 26.078 5.772 -11.739 1.00 40.62 74 SER A CA 1
ATOM 544 C C . SER A 1 74 ? 26.321 6.733 -10.553 1.00 40.62 74 SER A C 1
ATOM 546 O O . SER A 1 74 ? 27.130 7.628 -10.769 1.00 40.62 74 SER A O 1
ATOM 548 N N . LEU A 1 75 ? 25.794 6.546 -9.324 1.00 43.94 75 LEU A N 1
ATOM 549 C CA . LEU A 1 75 ? 26.449 7.082 -8.109 1.00 43.94 75 LEU A CA 1
ATOM 550 C C . LEU A 1 75 ? 26.319 6.203 -6.854 1.00 43.94 75 LEU A C 1
ATOM 552 O O . LEU A 1 75 ? 25.813 6.613 -5.820 1.00 43.94 75 LEU A O 1
ATOM 556 N N . ASP A 1 76 ? 26.913 5.022 -6.970 1.00 52.41 76 ASP A N 1
ATOM 557 C CA . ASP A 1 76 ? 27.855 4.568 -5.957 1.00 52.41 76 ASP A CA 1
ATOM 558 C C . ASP A 1 76 ? 27.333 4.168 -4.543 1.00 52.41 76 ASP A C 1
ATOM 560 O O . ASP A 1 76 ? 26.199 4.394 -4.135 1.00 52.41 76 ASP A O 1
ATOM 564 N N . SER A 1 77 ? 28.134 3.395 -3.800 1.00 37.81 77 SER A N 1
ATOM 565 C CA . SER A 1 77 ? 29.404 2.827 -4.294 1.00 37.81 77 SER A CA 1
ATOM 566 C C . SER A 1 77 ? 29.235 1.577 -5.152 1.00 37.81 77 SER A C 1
ATOM 568 O O . SER A 1 77 ? 30.154 1.262 -5.902 1.00 37.81 77 SER A O 1
ATOM 570 N N . SER A 1 78 ? 28.076 0.908 -5.160 1.00 44.84 78 SER A N 1
ATOM 571 C CA . SER A 1 78 ? 28.002 -0.374 -5.876 1.00 44.84 78 SER A CA 1
ATOM 572 C C . SER A 1 78 ? 26.701 -0.763 -6.561 1.00 44.84 78 SER A C 1
ATOM 574 O O . SER A 1 78 ? 26.737 -1.767 -7.265 1.00 44.84 78 SER A O 1
ATOM 576 N N . ASN A 1 79 ? 25.581 -0.047 -6.412 1.00 49.94 79 ASN A N 1
ATOM 577 C CA . ASN A 1 79 ? 24.315 -0.597 -6.914 1.00 49.94 79 ASN A CA 1
ATOM 578 C C . ASN A 1 79 ? 23.444 0.385 -7.689 1.00 49.94 79 ASN A C 1
ATOM 580 O O . ASN A 1 79 ? 22.360 0.779 -7.277 1.00 49.94 79 ASN A O 1
ATOM 584 N N . TYR A 1 80 ? 23.976 0.775 -8.832 1.00 47.44 80 TYR A N 1
ATOM 585 C CA . TYR A 1 80 ? 23.378 1.728 -9.753 1.00 47.44 80 TYR A CA 1
ATOM 586 C C . TYR A 1 80 ? 23.111 1.106 -11.134 1.00 47.44 80 TYR A C 1
ATOM 588 O O . TYR A 1 80 ? 23.122 1.813 -12.137 1.00 47.44 80 TYR A O 1
ATOM 596 N N . ALA A 1 81 ? 22.949 -0.212 -11.213 1.00 44.09 81 ALA A N 1
ATOM 597 C CA . ALA A 1 81 ? 22.806 -0.945 -12.467 1.00 44.09 81 ALA A CA 1
ATOM 598 C C . ALA A 1 81 ? 21.784 -2.071 -12.226 1.00 44.09 81 ALA A C 1
ATOM 600 O O . ALA A 1 81 ? 22.006 -2.854 -11.314 1.00 44.09 81 ALA A O 1
ATOM 601 N N . ASP A 1 82 ? 20.620 -2.139 -12.877 1.00 44.38 82 ASP A N 1
ATOM 602 C CA . ASP A 1 82 ? 20.383 -2.018 -14.318 1.00 44.38 82 ASP A CA 1
ATOM 603 C C . ASP A 1 82 ? 18.990 -1.426 -14.661 1.00 44.38 82 ASP A C 1
ATOM 605 O O . ASP A 1 82 ? 18.355 -0.815 -13.809 1.00 44.38 82 ASP A O 1
ATOM 609 N N . ILE A 1 83 ? 18.577 -1.444 -15.939 1.00 52.03 83 ILE A N 1
ATOM 610 C CA . ILE A 1 83 ? 17.306 -0.854 -16.414 1.00 52.03 83 ILE A CA 1
ATOM 611 C C . ILE A 1 83 ? 16.130 -1.594 -15.770 1.00 52.03 83 ILE A C 1
ATOM 613 O O . ILE A 1 83 ? 15.720 -2.646 -16.258 1.00 52.03 83 ILE A O 1
ATOM 617 N N . ASP A 1 84 ? 15.582 -1.012 -14.712 1.00 62.72 84 ASP A N 1
ATOM 618 C CA . ASP A 1 84 ? 14.533 -1.627 -13.915 1.00 62.72 84 ASP A CA 1
ATOM 619 C C . ASP A 1 84 ? 13.256 -0.796 -14.047 1.00 62.72 84 ASP A C 1
ATOM 621 O O . ASP A 1 84 ? 13.153 0.332 -13.546 1.00 62.72 84 ASP A O 1
ATOM 625 N N . VAL A 1 85 ? 12.268 -1.358 -14.743 1.00 72.38 85 VAL A N 1
ATOM 626 C CA . VAL A 1 85 ? 10.890 -0.898 -14.593 1.00 72.38 85 VAL A CA 1
ATOM 627 C C . VAL A 1 85 ? 10.423 -1.426 -13.249 1.00 72.38 85 VAL A C 1
ATOM 629 O O . VAL A 1 85 ? 10.286 -2.634 -13.068 1.00 72.38 85 VAL A O 1
ATOM 632 N N . TYR A 1 86 ? 10.200 -0.530 -12.297 1.00 83.50 86 TYR A N 1
ATOM 633 C CA . TYR A 1 86 ? 9.636 -0.915 -11.014 1.00 83.50 86 TYR A CA 1
ATOM 634 C C . TYR A 1 86 ? 8.147 -0.649 -10.982 1.00 83.50 86 TYR A C 1
ATOM 636 O O . TYR A 1 86 ? 7.693 0.402 -11.433 1.00 83.50 86 TYR A O 1
ATOM 644 N N . GLU A 1 87 ? 7.409 -1.575 -10.390 1.00 89.31 87 GLU A N 1
ATOM 645 C CA . GLU A 1 87 ? 5.965 -1.497 -10.278 1.00 89.31 87 GLU A CA 1
ATOM 646 C C . GLU A 1 87 ? 5.509 -1.526 -8.829 1.00 89.31 87 GLU A C 1
ATOM 648 O O . GLU A 1 87 ? 6.051 -2.242 -7.983 1.00 89.31 87 GLU A O 1
ATOM 653 N N . TYR A 1 88 ? 4.483 -0.726 -8.562 1.00 92.00 88 TYR A N 1
ATOM 654 C CA . TYR A 1 88 ? 3.710 -0.791 -7.339 1.00 92.00 88 TYR A CA 1
ATOM 655 C C . TYR A 1 88 ? 2.303 -1.249 -7.670 1.00 92.00 88 TYR A C 1
ATOM 657 O O . TYR A 1 88 ? 1.569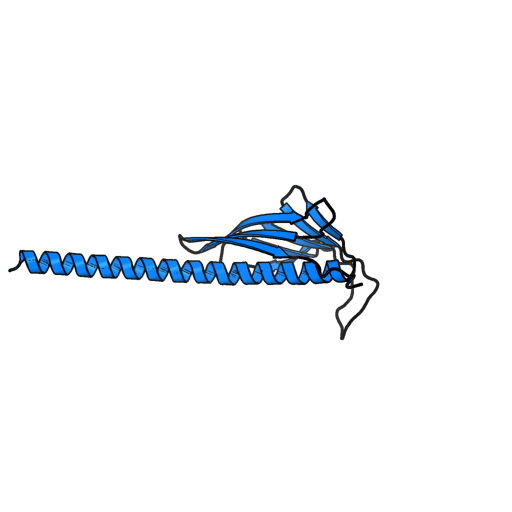 -0.567 -8.390 1.00 92.00 88 TYR A O 1
ATOM 665 N N . GLU A 1 89 ? 1.928 -2.397 -7.122 1.00 93.25 89 GLU A N 1
ATOM 666 C CA . GLU A 1 89 ? 0.630 -3.014 -7.356 1.00 93.25 89 GLU A CA 1
ATOM 667 C C . GLU A 1 89 ? -0.013 -3.463 -6.047 1.00 93.25 89 GLU A C 1
ATOM 669 O O . GLU A 1 89 ? 0.656 -3.896 -5.106 1.00 93.25 89 GLU A O 1
ATOM 674 N N . LEU A 1 90 ? -1.340 -3.368 -5.989 1.00 93.94 90 LEU A N 1
ATOM 675 C CA . LEU A 1 90 ? -2.121 -3.928 -4.899 1.00 93.94 90 LEU A CA 1
ATOM 676 C C . LEU A 1 90 ? -2.642 -5.306 -5.302 1.00 93.94 90 LEU A C 1
ATOM 678 O O . LEU A 1 90 ? -3.525 -5.424 -6.150 1.00 93.94 90 LEU A O 1
ATOM 682 N N . VAL A 1 91 ? -2.144 -6.352 -4.644 1.00 92.62 91 VAL A N 1
ATOM 683 C CA . VAL A 1 91 ? -2.553 -7.733 -4.905 1.00 92.62 91 VAL A CA 1
ATOM 684 C C . VAL A 1 91 ? -3.100 -8.357 -3.634 1.00 92.62 91 VAL A C 1
ATOM 686 O O . VAL A 1 91 ? -2.363 -8.661 -2.701 1.00 92.62 91 VAL A O 1
ATOM 689 N N . SER A 1 92 ? -4.413 -8.605 -3.615 1.00 90.69 92 SER A N 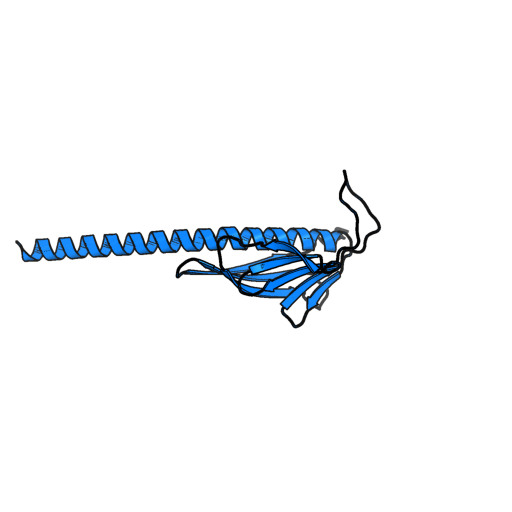1
ATOM 690 C CA . SER A 1 92 ? -5.094 -9.335 -2.531 1.00 90.69 92 SER A CA 1
ATOM 691 C C . SER A 1 92 ? -4.814 -8.789 -1.122 1.00 90.69 92 SER A C 1
ATOM 693 O O . SER A 1 92 ? -4.663 -9.563 -0.181 1.00 90.69 92 SER A O 1
ATOM 695 N N . GLY A 1 93 ? -4.742 -7.465 -0.970 1.00 91.19 93 GLY A N 1
ATOM 696 C CA . GLY A 1 93 ? -4.483 -6.832 0.325 1.00 91.19 93 GLY A CA 1
ATOM 697 C C . GLY A 1 93 ? -3.017 -6.494 0.605 1.00 91.19 93 GLY A C 1
ATOM 698 O O . GLY A 1 93 ? -2.733 -5.826 1.599 1.00 91.19 93 GLY A O 1
ATOM 699 N N . SER A 1 94 ? -2.100 -6.924 -0.263 1.00 93.25 94 SER A N 1
ATOM 700 C CA . SER A 1 94 ? -0.669 -6.635 -0.171 1.00 93.25 94 SER A CA 1
ATOM 701 C C . SER A 1 94 ? -0.276 -5.591 -1.206 1.00 93.25 94 SER A C 1
ATOM 703 O O . SER A 1 94 ? -0.421 -5.823 -2.407 1.00 93.25 94 SER A O 1
ATOM 705 N N . LEU A 1 95 ? 0.235 -4.451 -0.744 1.00 95.44 95 LEU A N 1
ATOM 706 C CA . LEU A 1 95 ? 0.879 -3.473 -1.613 1.00 95.44 95 LEU A CA 1
ATOM 707 C C . LEU A 1 95 ? 2.326 -3.909 -1.856 1.00 95.44 95 LEU A C 1
ATOM 709 O O . LEU A 1 95 ? 3.136 -3.929 -0.928 1.00 95.44 95 LEU A O 1
ATOM 713 N N . ARG A 1 96 ? 2.626 -4.276 -3.097 1.00 93.56 96 ARG A N 1
ATOM 714 C CA . ARG A 1 96 ? 3.898 -4.874 -3.500 1.00 93.56 96 ARG A CA 1
ATOM 715 C C . ARG A 1 96 ? 4.762 -3.886 -4.245 1.00 93.56 96 ARG A C 1
ATOM 717 O O . ARG A 1 96 ? 4.257 -3.074 -5.013 1.00 93.56 96 ARG A O 1
ATOM 724 N N . TYR A 1 97 ? 6.061 -4.017 -4.038 1.00 90.56 97 TYR A N 1
ATOM 725 C CA . TYR A 1 97 ? 7.101 -3.443 -4.870 1.00 90.56 97 TYR A CA 1
ATOM 726 C C . TYR A 1 97 ? 7.718 -4.557 -5.716 1.00 90.56 97 TYR A C 1
ATOM 728 O O . TYR A 1 97 ? 8.223 -5.548 -5.180 1.00 90.56 97 TYR A O 1
ATOM 736 N N . VAL A 1 98 ? 7.634 -4.413 -7.034 1.00 88.25 98 VAL A N 1
ATOM 737 C CA . VAL A 1 98 ? 7.959 -5.456 -8.008 1.00 88.25 98 VAL A CA 1
ATOM 738 C C . VAL A 1 98 ? 8.999 -4.931 -8.988 1.00 88.25 98 VAL A C 1
ATOM 740 O O . VAL A 1 98 ? 8.918 -3.794 -9.446 1.00 88.25 98 VAL A O 1
ATOM 743 N N . ASP A 1 99 ? 9.971 -5.769 -9.327 1.00 84.50 99 ASP A N 1
ATOM 744 C CA . ASP A 1 99 ? 10.769 -5.589 -10.537 1.00 84.50 99 ASP A CA 1
ATOM 745 C C . ASP A 1 99 ? 9.967 -6.154 -11.713 1.00 84.50 99 ASP A C 1
ATOM 747 O O . ASP A 1 99 ? 9.814 -7.372 -11.841 1.00 84.50 99 ASP A O 1
ATOM 751 N N . ALA A 1 100 ? 9.426 -5.278 -12.558 1.00 79.25 100 ALA A N 1
ATOM 752 C CA . ALA A 1 100 ? 8.587 -5.666 -13.686 1.00 79.25 100 ALA A CA 1
ATOM 753 C C . ALA A 1 100 ? 9.384 -6.358 -14.801 1.00 79.25 100 ALA A C 1
ATOM 755 O O . ALA A 1 100 ? 8.819 -7.154 -15.554 1.00 79.25 100 ALA A O 1
ATOM 756 N N . GLY A 1 101 ? 10.700 -6.127 -14.882 1.00 75.00 101 GLY A N 1
ATOM 757 C CA . GLY A 1 101 ? 11.579 -6.807 -15.830 1.00 75.00 101 GLY A CA 1
ATOM 758 C C . GLY A 1 101 ? 11.698 -8.306 -15.545 1.00 75.00 101 GLY A C 1
ATOM 759 O O . GLY A 1 101 ? 11.759 -9.112 -16.476 1.00 75.00 101 GLY A O 1
ATOM 760 N N . THR A 1 102 ? 11.675 -8.692 -14.265 1.00 79.50 102 THR A N 1
ATOM 761 C CA . THR A 1 102 ? 11.767 -10.100 -13.831 1.00 79.50 102 THR A CA 1
ATOM 762 C C . THR A 1 102 ? 10.475 -10.662 -13.235 1.00 79.50 102 THR A C 1
ATOM 764 O O . THR A 1 102 ? 10.398 -11.862 -12.970 1.00 79.50 102 THR A O 1
ATOM 767 N N . SER A 1 103 ? 9.453 -9.823 -13.040 1.00 82.12 103 SER A N 1
ATOM 768 C CA . SER A 1 103 ? 8.229 -10.137 -12.285 1.00 82.12 103 SER A CA 1
ATOM 769 C C . SER A 1 103 ? 8.504 -10.625 -10.853 1.00 82.12 103 SER A C 1
ATOM 771 O O . SER A 1 103 ? 7.734 -11.406 -10.288 1.00 82.12 103 SER A O 1
ATOM 773 N N . THR A 1 104 ? 9.619 -10.193 -10.261 1.00 83.19 104 THR A N 1
ATOM 774 C CA . THR A 1 104 ? 10.012 -10.588 -8.905 1.00 83.19 104 THR A CA 1
ATOM 775 C C . THR A 1 104 ? 9.437 -9.608 -7.894 1.00 83.19 104 THR A C 1
ATOM 777 O O . THR A 1 104 ? 9.682 -8.406 -7.983 1.00 83.19 104 THR A O 1
ATOM 780 N N . VAL A 1 105 ? 8.717 -10.119 -6.890 1.00 86.62 105 VAL A N 1
ATOM 781 C CA . VAL A 1 105 ? 8.327 -9.311 -5.727 1.00 86.62 105 VAL A CA 1
ATOM 782 C C . VAL A 1 105 ? 9.577 -9.033 -4.903 1.00 86.62 105 VAL A C 1
ATOM 784 O O . VAL A 1 105 ? 10.175 -9.952 -4.341 1.00 86.62 105 VAL A O 1
ATOM 787 N N . LEU A 1 106 ? 9.972 -7.765 -4.858 1.00 85.81 106 LEU A N 1
ATOM 788 C CA . LEU A 1 106 ? 11.123 -7.303 -4.096 1.00 85.81 106 LEU A CA 1
ATOM 789 C C . LEU A 1 106 ? 10.748 -7.090 -2.629 1.00 85.81 106 LEU A C 1
ATOM 791 O O 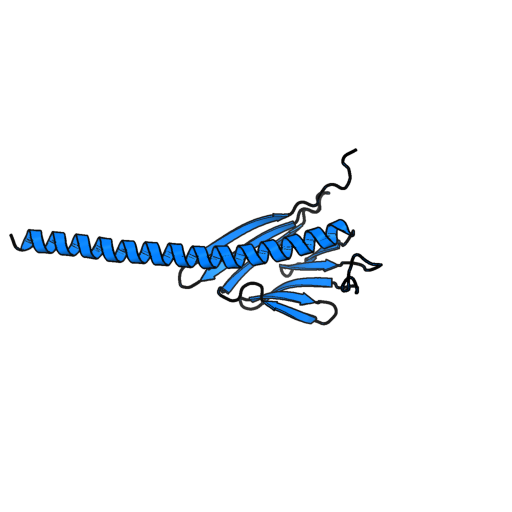. LEU A 1 106 ? 11.526 -7.439 -1.743 1.00 85.81 106 LEU A O 1
ATOM 795 N N . GLU A 1 107 ? 9.554 -6.546 -2.376 1.00 87.38 107 GLU A N 1
ATOM 796 C CA . GLU A 1 107 ? 9.077 -6.251 -1.025 1.00 87.38 107 GLU A CA 1
ATOM 797 C C . GLU A 1 107 ? 7.543 -6.156 -0.943 1.00 87.38 107 GLU A C 1
ATOM 799 O O . GLU A 1 107 ? 6.889 -5.637 -1.849 1.00 87.38 107 GLU A O 1
ATOM 804 N N . ASP A 1 108 ? 6.974 -6.613 0.177 1.00 90.19 108 ASP A N 1
ATOM 805 C CA . ASP A 1 108 ? 5.615 -6.264 0.610 1.00 90.19 108 ASP A CA 1
ATOM 806 C C . ASP A 1 108 ? 5.703 -5.044 1.547 1.00 90.19 108 ASP A C 1
ATOM 808 O O . ASP A 1 108 ? 6.230 -5.146 2.658 1.00 90.19 108 ASP A O 1
ATOM 812 N N . LEU A 1 109 ? 5.189 -3.891 1.104 1.00 88.88 109 LEU A N 1
ATOM 813 C CA . LEU A 1 109 ? 5.407 -2.592 1.764 1.00 88.88 109 LEU A CA 1
ATOM 814 C C . LEU A 1 109 ? 4.619 -2.409 3.065 1.00 88.88 109 LEU A C 1
ATOM 816 O O . LEU A 1 109 ? 4.954 -1.554 3.880 1.00 88.88 109 LEU A O 1
ATOM 820 N N . CYS A 1 110 ? 3.554 -3.182 3.256 1.00 91.88 110 CYS A N 1
ATOM 821 C CA . CYS A 1 110 ? 2.723 -3.137 4.452 1.00 91.88 110 CYS A CA 1
ATOM 822 C C . CYS A 1 110 ? 2.550 -4.565 4.968 1.00 91.88 110 CYS A C 1
ATOM 824 O O . CYS A 1 110 ? 1.813 -5.355 4.382 1.00 91.88 110 CYS A O 1
ATOM 826 N N . GLN A 1 111 ? 3.242 -4.906 6.054 1.00 90.56 111 GLN A N 1
ATOM 827 C CA . GLN A 1 111 ? 3.273 -6.273 6.585 1.00 90.56 111 GLN A CA 1
ATOM 828 C C . GLN A 1 111 ? 2.272 -6.479 7.718 1.00 90.56 111 GLN A C 1
ATOM 830 O O . GLN A 1 111 ? 1.822 -7.601 7.954 1.00 90.56 111 GLN A O 1
ATOM 835 N N . LYS A 1 112 ? 1.939 -5.412 8.454 1.00 92.06 112 LYS A N 1
ATOM 836 C CA . LYS A 1 112 ? 1.050 -5.515 9.622 1.00 92.06 112 LYS A CA 1
ATOM 837 C C . LYS A 1 112 ? -0.413 -5.254 9.293 1.00 92.06 112 LYS A C 1
ATOM 839 O O . LYS A 1 112 ? -1.275 -5.652 10.071 1.00 92.06 112 LYS A O 1
ATOM 844 N N . ILE A 1 113 ? -0.691 -4.585 8.180 1.00 95.38 113 ILE A N 1
ATOM 845 C CA . ILE A 1 113 ? -2.035 -4.151 7.789 1.00 95.38 113 ILE A CA 1
ATOM 846 C C . ILE A 1 113 ? -2.443 -4.761 6.454 1.00 95.38 113 ILE A C 1
ATOM 848 O O . ILE A 1 113 ? -1.604 -5.187 5.670 1.00 95.38 113 ILE A O 1
ATOM 852 N N . THR A 1 114 ? -3.744 -4.773 6.183 1.00 96.62 114 THR A N 1
ATOM 853 C CA . THR A 1 114 ? -4.266 -5.088 4.850 1.00 96.62 114 THR A CA 1
ATOM 854 C C . THR A 1 114 ? -4.542 -3.785 4.116 1.00 96.62 114 THR A C 1
ATOM 856 O O . THR A 1 114 ? -5.362 -2.993 4.583 1.00 96.62 114 THR A O 1
ATOM 859 N N . VAL A 1 115 ? -3.880 -3.566 2.981 1.00 95.88 115 VAL A N 1
ATOM 860 C CA . VAL A 1 115 ? -4.145 -2.421 2.103 1.00 95.88 115 VAL A CA 1
ATOM 861 C C . VAL A 1 115 ? -5.423 -2.714 1.323 1.00 95.88 115 VAL A C 1
ATOM 863 O O . VAL A 1 115 ? -5.498 -3.683 0.576 1.00 95.88 115 VAL A O 1
ATOM 866 N N . THR A 1 116 ? -6.466 -1.926 1.539 1.00 95.69 116 THR A N 1
ATOM 867 C CA . THR A 1 116 ? -7.790 -2.144 0.939 1.00 95.69 116 THR A CA 1
ATOM 868 C C . THR A 1 116 ? -7.934 -1.429 -0.395 1.00 95.69 116 THR A C 1
ATOM 870 O O . THR A 1 116 ? -8.641 -1.921 -1.274 1.00 95.69 116 THR A O 1
ATOM 873 N N . ASN A 1 117 ? -7.236 -0.306 -0.569 1.00 94.19 117 ASN A N 1
ATOM 874 C CA . ASN A 1 117 ? -7.226 0.455 -1.808 1.00 94.19 117 ASN A CA 1
ATOM 875 C C . ASN A 1 117 ? -5.866 1.131 -2.025 1.00 94.19 117 ASN A C 1
ATOM 877 O O . ASN A 1 117 ? -5.237 1.603 -1.079 1.00 94.19 117 ASN A O 1
ATOM 881 N N . ALA A 1 118 ? -5.433 1.202 -3.281 1.00 93.69 118 ALA A N 1
ATOM 882 C CA . ALA A 1 118 ? -4.256 1.948 -3.702 1.00 93.69 118 ALA A CA 1
ATOM 883 C C . ALA A 1 118 ? -4.581 2.645 -5.022 1.00 93.69 118 ALA A C 1
ATOM 885 O O . ALA A 1 118 ? -4.936 2.002 -6.007 1.00 93.69 118 ALA A O 1
ATOM 886 N N . THR A 1 119 ? -4.514 3.970 -5.030 1.00 92.75 119 THR A N 1
ATOM 887 C CA . THR A 1 119 ? -4.780 4.790 -6.211 1.00 92.75 119 THR A CA 1
ATOM 888 C C . THR A 1 119 ? -3.572 5.662 -6.491 1.00 92.75 119 THR A C 1
ATOM 890 O O . THR A 1 119 ? -3.058 6.337 -5.599 1.00 92.75 119 THR A O 1
ATOM 893 N N . PHE A 1 120 ? -3.151 5.677 -7.748 1.00 89.44 120 PHE A N 1
ATOM 894 C CA . PHE A 1 120 ? -2.064 6.513 -8.233 1.00 89.44 120 PHE A CA 1
ATOM 895 C C . PHE A 1 120 ? -2.590 7.398 -9.356 1.00 89.44 120 PHE A C 1
ATOM 897 O O . PHE A 1 120 ? -3.447 6.983 -10.135 1.00 89.44 120 PHE A O 1
ATOM 904 N N . SER A 1 121 ? -2.085 8.619 -9.454 1.00 87.19 121 SER A N 1
ATOM 905 C CA . SER A 1 121 ? -2.382 9.486 -10.590 1.00 87.19 121 SER A CA 1
ATOM 906 C C . SER A 1 121 ? -1.225 10.428 -10.863 1.00 87.19 121 SER A C 1
ATOM 908 O O . SER A 1 121 ? -0.687 11.035 -9.936 1.00 87.19 121 SER A O 1
ATOM 910 N N . THR A 1 122 ? -0.893 10.590 -12.136 1.00 79.44 122 THR A N 1
ATOM 911 C CA . THR A 1 122 ? 0.026 11.615 -12.624 1.00 79.44 122 THR A CA 1
ATOM 912 C C . THR A 1 122 ? -0.774 12.716 -13.318 1.00 79.44 122 THR A C 1
ATOM 914 O O . THR A 1 122 ? -1.749 12.442 -14.022 1.00 79.44 122 THR A O 1
ATOM 917 N N . ASP A 1 123 ? -0.413 13.981 -13.100 1.00 73.25 123 ASP A N 1
ATOM 918 C CA . ASP A 1 123 ? -1.077 15.082 -13.801 1.00 73.25 123 ASP A CA 1
ATOM 919 C C . ASP A 1 123 ? -0.569 15.179 -15.251 1.00 73.25 123 ASP A C 1
ATOM 921 O O . ASP A 1 123 ? 0.595 15.482 -15.517 1.00 73.25 123 ASP A O 1
ATOM 925 N N . SER A 1 124 ? -1.466 14.929 -16.205 1.00 56.12 124 SER A N 1
ATOM 926 C CA . SER A 1 124 ? -1.200 14.901 -17.652 1.00 56.12 124 SER A CA 1
ATOM 927 C C . SER A 1 124 ? -0.776 16.246 -18.279 1.00 56.12 124 SER A C 1
ATOM 929 O O . SER A 1 124 ? -0.519 16.307 -19.481 1.00 56.12 124 SER A O 1
ATOM 931 N N . GLY A 1 125 ? -0.726 17.338 -17.503 1.00 52.78 125 GLY A N 1
ATOM 932 C CA . GLY A 1 125 ? -0.660 18.702 -18.039 1.00 52.78 125 GLY A CA 1
ATOM 933 C C . GLY A 1 125 ? 0.715 19.371 -18.188 1.00 52.78 125 GLY A C 1
ATOM 934 O O . GLY A 1 125 ? 0.829 20.239 -19.051 1.00 52.78 125 GLY A O 1
ATOM 935 N N . ASN A 1 126 ? 1.718 19.051 -17.355 1.00 51.62 126 ASN A N 1
ATOM 936 C CA . ASN A 1 126 ? 3.109 19.597 -17.367 1.00 51.62 126 ASN A CA 1
ATOM 937 C C . ASN A 1 126 ? 3.825 19.467 -16.012 1.00 51.62 126 ASN A C 1
ATOM 939 O O . ASN A 1 126 ? 4.991 19.835 -15.862 1.00 51.62 126 ASN A O 1
ATOM 943 N N . SER A 1 127 ? 3.120 19.018 -14.986 1.00 55.31 127 SER A N 1
ATOM 944 C CA . SER A 1 127 ? 3.673 18.815 -13.664 1.00 55.31 127 SER A CA 1
ATOM 945 C C . SER A 1 127 ? 3.748 17.316 -13.485 1.00 55.31 127 SER A C 1
ATOM 947 O O . SER A 1 127 ? 2.709 16.682 -13.383 1.00 55.31 127 SER A O 1
ATOM 949 N N . ASN A 1 128 ? 4.952 16.742 -13.453 1.00 65.25 128 ASN A N 1
ATOM 950 C CA . ASN A 1 128 ? 5.135 15.322 -13.147 1.00 65.25 128 ASN A CA 1
ATOM 951 C C . ASN A 1 128 ? 4.769 15.043 -11.662 1.00 65.25 128 ASN A C 1
ATOM 953 O O . ASN A 1 128 ? 5.535 14.469 -10.908 1.00 65.25 128 ASN A O 1
ATOM 957 N N . VAL A 1 129 ? 3.646 15.548 -11.170 1.00 75.88 129 VAL A N 1
ATOM 958 C CA . VAL A 1 129 ? 3.193 15.376 -9.798 1.00 75.88 129 VAL A CA 1
ATOM 959 C C . VAL A 1 129 ? 2.548 14.014 -9.717 1.00 75.88 129 VAL A C 1
ATOM 961 O O . VAL A 1 129 ? 1.622 13.724 -10.472 1.00 75.88 129 VAL A O 1
ATOM 964 N N . LEU A 1 130 ? 3.054 13.191 -8.807 1.00 80.44 130 LEU A N 1
ATOM 965 C CA . LEU A 1 130 ? 2.441 11.920 -8.476 1.00 80.44 130 LEU A CA 1
ATOM 966 C C . LEU A 1 130 ? 1.577 12.119 -7.241 1.00 80.44 130 LEU A C 1
ATOM 968 O O . LEU A 1 130 ? 2.097 12.424 -6.169 1.00 80.44 130 LEU A O 1
ATOM 972 N N . THR A 1 131 ? 0.280 11.894 -7.378 1.00 87.00 131 THR A N 1
ATOM 973 C CA . THR A 1 131 ? -0.624 11.764 -6.239 1.00 87.00 131 THR A CA 1
ATOM 974 C C . THR A 1 131 ? -0.845 10.288 -5.938 1.00 87.00 131 THR A C 1
ATOM 976 O O . THR A 1 131 ? -1.025 9.471 -6.840 1.00 87.00 131 THR A O 1
ATOM 979 N N . ILE A 1 132 ? -0.795 9.960 -4.652 1.00 89.31 132 ILE A N 1
ATOM 980 C CA . ILE A 1 132 ? -0.932 8.624 -4.090 1.00 89.31 132 ILE A CA 1
ATOM 981 C C . ILE A 1 132 ? -2.055 8.684 -3.057 1.00 89.31 132 ILE A C 1
ATOM 983 O O . ILE A 1 132 ? -2.032 9.540 -2.172 1.00 89.31 132 ILE A O 1
ATOM 987 N N . SER A 1 133 ? -3.011 7.766 -3.153 1.00 92.94 133 SER A N 1
ATOM 988 C CA . SER A 1 133 ? -3.978 7.487 -2.094 1.00 92.94 133 SER A CA 1
ATOM 989 C C . SER A 1 133 ? -3.855 6.038 -1.671 1.00 92.94 133 SER A C 1
ATOM 991 O O . SER A 1 133 ? -4.016 5.156 -2.515 1.00 92.94 133 SER A O 1
ATOM 993 N N . LEU A 1 134 ? -3.573 5.787 -0.395 1.00 95.06 134 LEU A N 1
ATOM 994 C CA . LEU A 1 134 ? -3.555 4.438 0.160 1.00 95.06 134 LEU A CA 1
ATOM 995 C C . LEU A 1 134 ? -4.572 4.336 1.289 1.00 95.06 134 LEU A C 1
ATOM 997 O O . LEU A 1 134 ? -4.555 5.144 2.215 1.00 95.06 134 LEU A O 1
ATOM 1001 N N . GLU A 1 135 ? -5.404 3.305 1.238 1.00 96.88 135 GLU A N 1
ATOM 1002 C CA . GLU A 1 135 ? -6.313 2.931 2.313 1.00 96.88 135 GLU A CA 1
ATOM 1003 C C . GLU A 1 135 ? -5.854 1.607 2.919 1.00 96.88 135 GLU A C 1
ATOM 1005 O O . GLU A 1 135 ? -5.545 0.649 2.206 1.00 96.88 135 GLU A O 1
ATOM 1010 N N . GLY A 1 136 ? -5.795 1.555 4.245 1.00 96.50 136 GLY A N 1
ATOM 1011 C CA . GLY A 1 136 ? -5.363 0.387 4.993 1.00 96.50 136 GLY A CA 1
ATOM 1012 C C . GLY A 1 136 ? -6.305 0.059 6.139 1.00 96.50 136 GLY A C 1
ATOM 1013 O O . GLY A 1 136 ? -7.008 0.923 6.662 1.00 96.50 136 GLY A O 1
ATOM 1014 N N . SER A 1 137 ? -6.289 -1.204 6.554 1.00 96.50 137 SER A N 1
ATOM 1015 C CA . SER A 1 137 ? -7.115 -1.719 7.642 1.00 96.50 137 SER A CA 1
ATOM 1016 C C . SER A 1 137 ? -6.312 -2.565 8.627 1.00 96.50 137 SER A C 1
ATOM 1018 O O . SER A 1 137 ? -5.429 -3.342 8.247 1.00 96.50 137 SER A O 1
ATOM 1020 N N . TYR A 1 138 ? -6.635 -2.415 9.911 1.00 95.81 138 TYR A N 1
ATOM 1021 C CA . TYR A 1 138 ? -6.090 -3.221 11.000 1.00 95.81 138 TYR A CA 1
ATOM 1022 C C . TYR A 1 138 ? -7.135 -3.395 12.105 1.00 95.81 138 TYR A C 1
ATOM 1024 O O . TYR A 1 138 ? -7.648 -2.427 12.675 1.00 95.81 138 TYR A O 1
ATOM 1032 N N . GLY A 1 139 ? -7.473 -4.647 12.418 1.00 90.12 139 GLY A N 1
ATOM 1033 C CA . GLY A 1 139 ? -8.603 -4.947 13.294 1.00 90.12 139 GLY A CA 1
ATOM 1034 C C . GLY A 1 139 ? -9.925 -4.487 12.670 1.00 90.12 139 GLY A C 1
ATOM 1035 O O . GLY A 1 139 ? -10.284 -4.947 11.592 1.00 90.12 139 GLY A O 1
ATOM 1036 N N . ASN A 1 140 ? -10.641 -3.590 13.352 1.00 89.94 140 ASN A N 1
ATOM 1037 C CA . ASN A 1 140 ? -11.917 -3.025 12.886 1.00 89.94 140 ASN A CA 1
ATOM 1038 C C . ASN A 1 140 ? -11.793 -1.571 12.404 1.00 89.94 140 ASN A C 1
ATOM 1040 O O . ASN A 1 140 ? -12.812 -0.929 12.161 1.00 89.94 140 ASN A O 1
ATOM 1044 N N . GLU A 1 141 ? -10.573 -1.040 12.331 1.00 93.12 141 GLU A N 1
ATOM 1045 C CA . GLU A 1 141 ? -10.332 0.344 11.934 1.00 93.12 141 GLU A CA 1
ATOM 1046 C C . GLU A 1 141 ? -9.743 0.398 10.524 1.00 93.12 141 GLU A C 1
ATOM 1048 O O . GLU A 1 141 ? -9.028 -0.512 10.089 1.00 93.12 141 GLU A O 1
ATOM 1053 N N . THR A 1 142 ? -10.044 1.491 9.833 1.00 93.69 142 THR A N 1
ATOM 1054 C CA . THR A 1 142 ? -9.580 1.803 8.482 1.00 93.69 142 THR A CA 1
ATOM 1055 C C . THR A 1 142 ? -9.084 3.238 8.451 1.00 93.69 142 THR A C 1
ATOM 1057 O O . THR A 1 142 ? -9.716 4.115 9.044 1.00 93.69 142 THR A O 1
ATOM 1060 N N . LEU A 1 143 ? -7.993 3.492 7.739 1.00 94.25 143 LEU A N 1
ATOM 1061 C CA . LEU A 1 143 ? -7.457 4.835 7.541 1.00 94.25 143 LEU A CA 1
ATOM 1062 C C . LEU A 1 143 ? -7.012 4.996 6.090 1.00 94.25 143 LEU A C 1
ATOM 1064 O O . LEU A 1 143 ? -6.384 4.096 5.536 1.00 94.25 143 LEU A O 1
ATOM 1068 N N . GLU A 1 144 ? -7.310 6.155 5.508 1.00 95.19 144 GLU A N 1
ATOM 1069 C CA . GLU A 1 144 ? -6.819 6.561 4.193 1.00 95.19 144 GLU A CA 1
ATOM 1070 C C . GLU A 1 144 ? -5.819 7.708 4.350 1.00 95.19 144 GLU A C 1
ATOM 1072 O O . GLU A 1 144 ? -6.058 8.663 5.096 1.00 95.19 144 GLU A O 1
ATOM 1077 N N . LEU A 1 145 ? -4.690 7.602 3.653 1.00 90.94 145 LEU A N 1
ATOM 1078 C CA . LEU A 1 145 ? -3.677 8.643 3.561 1.00 90.94 145 LEU A CA 1
ATOM 1079 C C . LEU A 1 145 ? -3.527 9.089 2.109 1.00 90.94 145 LEU A C 1
ATOM 1081 O O . LEU A 1 145 ? -3.331 8.274 1.209 1.00 90.94 145 LEU A O 1
ATOM 1085 N N . HIS A 1 146 ? -3.538 10.406 1.917 1.00 89.88 146 HIS A N 1
ATOM 1086 C CA . HIS A 1 146 ? -3.290 11.044 0.631 1.00 89.88 146 HIS A CA 1
ATOM 1087 C C . HIS A 1 146 ? -1.942 11.761 0.650 1.00 89.88 146 HIS A C 1
ATOM 1089 O O . HIS A 1 146 ? -1.637 12.510 1.583 1.00 89.88 146 HIS A O 1
ATOM 1095 N N . PHE A 1 147 ? -1.157 11.585 -0.406 1.00 84.81 147 PHE A N 1
ATOM 1096 C CA . PHE A 1 147 ? 0.136 12.233 -0.569 1.00 84.81 147 PHE A CA 1
ATOM 1097 C C . PHE A 1 147 ? 0.346 12.695 -2.007 1.00 84.81 147 PHE A C 1
ATOM 1099 O O . PHE A 1 147 ? -0.077 12.027 -2.944 1.00 84.81 147 PHE A O 1
ATOM 1106 N N . SER A 1 148 ? 1.058 13.807 -2.180 1.00 80.75 148 SER A N 1
ATOM 1107 C CA . SER A 1 148 ? 1.491 14.281 -3.494 1.00 80.75 148 SER A CA 1
ATOM 1108 C C . SER A 1 148 ? 2.999 14.507 -3.498 1.00 80.75 148 SER A C 1
ATOM 1110 O O . SER A 1 148 ? 3.520 15.322 -2.736 1.00 80.75 148 SER A O 1
ATOM 1112 N N . ALA A 1 149 ? 3.704 13.792 -4.374 1.00 71.88 149 ALA A N 1
ATOM 1113 C CA . ALA A 1 149 ? 5.115 13.995 -4.655 1.00 71.88 149 ALA A CA 1
ATOM 1114 C C . ALA A 1 149 ? 5.261 15.006 -5.794 1.00 71.88 149 ALA A C 1
ATOM 1116 O O . ALA A 1 149 ? 4.749 14.799 -6.894 1.00 71.88 149 ALA A O 1
ATOM 1117 N N . HIS A 1 150 ? 5.995 16.086 -5.539 1.00 72.38 150 HIS A N 1
ATOM 1118 C CA . HIS A 1 150 ? 6.339 17.073 -6.553 1.00 72.38 150 HIS A CA 1
ATOM 1119 C C . HIS A 1 150 ? 7.825 16.919 -6.899 1.00 72.38 150 HIS A C 1
ATOM 1121 O O . HIS A 1 150 ? 8.663 17.003 -5.996 1.00 72.38 150 HIS A O 1
ATOM 1127 N N . PRO A 1 151 ? 8.192 16.722 -8.174 1.00 60.34 151 PRO A N 1
ATOM 1128 C CA . PRO A 1 151 ? 9.590 16.738 -8.571 1.00 60.34 151 PRO A CA 1
ATOM 1129 C C . PRO A 1 151 ? 10.173 18.111 -8.285 1.00 60.34 151 PRO A C 1
ATOM 1131 O O . PRO A 1 151 ? 9.523 19.147 -8.463 1.00 60.34 151 PRO A O 1
ATOM 1134 N N . ARG A 1 152 ? 11.442 18.130 -7.894 1.00 51.62 152 ARG A N 1
ATOM 1135 C CA . ARG A 1 152 ? 12.185 19.380 -7.815 1.00 51.62 152 ARG A CA 1
ATOM 1136 C C . ARG A 1 152 ? 12.285 19.950 -9.234 1.00 51.62 152 ARG A C 1
ATOM 1138 O O . ARG A 1 152 ? 12.830 19.290 -10.114 1.00 51.62 152 ARG A O 1
ATOM 1145 N N . LEU A 1 153 ? 11.746 21.150 -9.459 1.00 52.28 153 LEU A N 1
ATOM 1146 C CA . LEU A 1 153 ? 11.934 21.881 -10.715 1.00 52.28 153 LEU A CA 1
ATOM 1147 C C . LEU A 1 153 ? 13.441 21.975 -10.992 1.00 52.28 153 LEU A C 1
ATOM 1149 O O . LEU A 1 153 ? 14.196 22.472 -10.157 1.00 52.28 153 LEU A O 1
ATOM 1153 N N . THR A 1 154 ? 13.884 21.490 -12.151 1.00 44.84 154 THR A N 1
ATOM 1154 C CA . THR A 1 154 ? 15.296 21.511 -12.567 1.00 44.84 154 THR A CA 1
ATOM 1155 C C . THR A 1 154 ? 15.807 22.914 -12.908 1.00 44.84 154 THR A C 1
ATOM 1157 O O . THR A 1 154 ? 16.990 23.084 -13.183 1.00 44.84 154 THR A O 1
ATOM 1160 N N . THR A 1 155 ? 14.962 23.943 -12.829 1.00 40.62 155 THR A N 1
ATOM 1161 C CA . THR A 1 155 ? 15.329 25.338 -13.091 1.00 40.62 155 THR A CA 1
ATOM 1162 C C . THR A 1 155 ? 14.899 26.243 -11.942 1.00 40.62 155 THR A C 1
ATOM 1164 O O . THR A 1 155 ? 13.778 26.748 -11.917 1.00 40.62 155 THR A O 1
ATOM 1167 N N . PHE A 1 156 ? 15.820 26.501 -11.016 1.00 40.00 156 PHE A N 1
ATOM 1168 C CA . PHE A 1 156 ? 15.960 27.856 -10.493 1.00 40.00 156 PHE A CA 1
ATOM 1169 C C . PHE A 1 156 ? 16.864 28.587 -11.490 1.00 40.00 156 PHE A C 1
ATOM 1171 O O . PHE A 1 156 ? 18.084 28.459 -11.412 1.00 40.00 156 PHE A O 1
ATOM 1178 N N . ASN A 1 157 ? 16.255 29.241 -12.483 1.00 36.16 157 ASN A N 1
ATOM 1179 C CA . ASN A 1 157 ? 16.938 30.307 -13.220 1.00 36.16 157 ASN A CA 1
ATOM 1180 C C . ASN A 1 157 ? 16.991 31.554 -12.340 1.00 36.16 157 ASN A C 1
ATOM 1182 O O . ASN A 1 157 ? 15.958 31.835 -11.687 1.00 36.16 157 ASN A O 1
#

Sequence (157 aa):
SVLLLSIIFLAVSALYVSSQKFYYKAANESIIAEELSYAIEHISKTVMRGMGTGASVDVSAGGVLSIDINNNASLDSSNYADIDVYEYELVSGSLRYVDAGTSTVLEDLCQK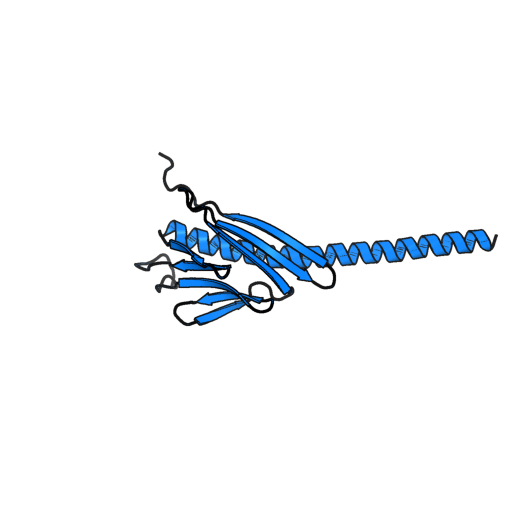ITVTNATFSTDSGNSNVLTISLEGSYGNETLELHFSAHPRLTTFN

Foldseek 3Di:
DVVVVVVVVVVVVVVVVVVVVVVVQVVFVVLFCVLVVQVVVVVLVVQLVLVVQVWDWDQDPQQKIWTFRCDPDDDDDDDRDDGFTWIFDQDPQFTFIARPVVRDGPDRSGDQWGWPDWHWDADPPPWRKIKIWIWIDDDHDIDIDIDIRGHDDPDPD